Protein AF-T1EK46-F1 (afdb_monomer_lite)

Secondary structure (DSSP, 8-state):
-HHHHHHS--S-EEEEE--TTTTTSPPEEEEEES-EESTTBPGGGBB--GGGSTTT--TT--HHHHHHHHHHHHHHTT-EE-TT---

Sequence (87 aa):
QTYKKETGLDYILLNCTFKDSYPFEPPFIRVIQPVISAGYVLAGGAICMELLTKHGWSSAYGLESLVLQIAATLVKGKARIQFGAPK

pLDDT: mean 94.17, std 5.11, range [60.09, 97.44]

InterPro domains:
  IPR000608 Ubiquitin-conjugating (UBC), catalytic core domain [PF00179] (14-74)
  IPR000608 Ubiquitin-conjugating (UBC), catalytic core domain [PS50127] (1-87)
  IPR016135 Ubiquitin-conjugating enzyme/RWD-like [G3DSA:3.10.110.10] (1-87)
  IPR016135 Ubiquitin-conjugating enzyme/RWD-like [SSF54495] (4-79)

Foldseek 3Di:
DVCCVVPVDDDWDKDWADDPCPPLAATFIFTPDDDKPWLCQDPVGGHDDQCNDNNNPDNPDDPVNVVVVSVVSSVVRVIDGDPPDDD

Structure (mmCIF, N/CA/C/O backbone):
data_AF-T1EK46-F1
#
_entry.id   AF-T1EK46-F1
#
loop_
_atom_site.group_PDB
_atom_site.id
_atom_site.type_symbol
_atom_site.label_atom_id
_atom_site.label_alt_id
_atom_site.label_comp_id
_atom_site.label_asym_id
_atom_site.label_entity_id
_atom_site.label_seq_id
_atom_site.pdbx_PDB_ins_code
_atom_site.Cartn_x
_atom_site.Cartn_y
_atom_site.Cartn_z
_atom_site.occupancy
_atom_site.B_iso_or_equiv
_atom_site.auth_seq_id
_atom_site.auth_comp_id
_atom_site.auth_asym_id
_atom_site.auth_atom_id
_atom_site.pdbx_PDB_model_num
ATOM 1 N N . GLN A 1 1 ? -6.124 -3.502 18.664 1.00 80.88 1 GLN A N 1
ATOM 2 C CA . GLN A 1 1 ? -7.071 -4.290 19.481 1.00 80.88 1 GLN A CA 1
ATOM 3 C C . GLN A 1 1 ? -8.507 -3.780 19.437 1.00 80.88 1 GLN A C 1
ATOM 5 O O . GLN A 1 1 ? -9.393 -4.615 19.360 1.00 80.88 1 GLN A O 1
ATOM 10 N N . THR A 1 2 ? -8.777 -2.469 19.428 1.00 93.75 2 THR A N 1
ATOM 11 C CA . THR A 1 2 ? -10.153 -1.937 19.277 1.00 93.75 2 THR A CA 1
ATOM 12 C C . THR A 1 2 ? -10.866 -2.469 18.029 1.00 93.75 2 THR A C 1
ATOM 14 O O . THR A 1 2 ? -11.939 -3.043 18.150 1.00 93.75 2 THR A O 1
ATOM 17 N N . TYR A 1 3 ? -10.205 -2.429 16.867 1.00 94.12 3 TYR A N 1
ATOM 18 C CA . TYR A 1 3 ? -10.765 -2.930 15.604 1.00 94.12 3 TYR A CA 1
ATOM 19 C C . TYR A 1 3 ? -11.204 -4.406 15.656 1.00 94.12 3 TYR A C 1
ATOM 21 O O . TYR A 1 3 ? -12.285 -4.742 15.175 1.00 94.12 3 TYR A O 1
ATOM 29 N N . LYS A 1 4 ? -10.431 -5.262 16.344 1.00 96.06 4 LYS A N 1
ATOM 30 C CA . LYS A 1 4 ? -10.774 -6.674 16.580 1.00 96.06 4 LYS A CA 1
ATOM 31 C C . LYS A 1 4 ? -12.054 -6.833 17.389 1.00 96.06 4 LYS A C 1
ATOM 33 O O . LYS A 1 4 ? -12.847 -7.714 17.093 1.00 96.06 4 LYS A O 1
A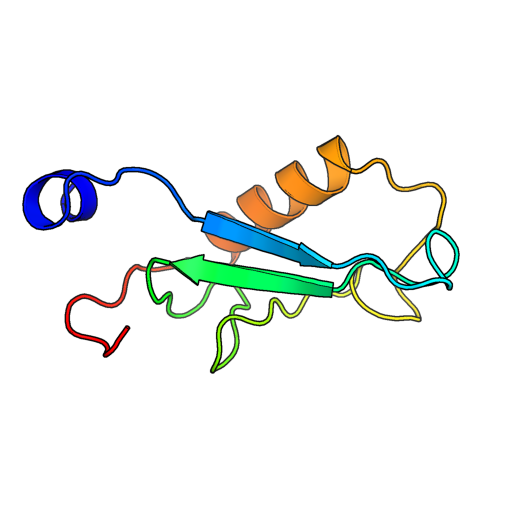TOM 38 N N . LYS A 1 5 ? -12.262 -5.987 18.399 1.00 95.31 5 LYS A N 1
ATOM 39 C CA . LYS A 1 5 ? -13.463 -6.041 19.243 1.00 95.31 5 LYS A CA 1
ATOM 40 C C . LYS A 1 5 ? -14.723 -5.635 18.477 1.00 95.31 5 LYS A C 1
ATOM 42 O O . LYS A 1 5 ? -15.768 -6.222 18.710 1.00 95.31 5 LYS A O 1
ATOM 47 N N . GLU A 1 6 ? -14.619 -4.660 17.577 1.00 92.75 6 GLU A N 1
ATOM 48 C CA . GLU A 1 6 ? -15.778 -4.124 16.846 1.00 92.75 6 GLU A CA 1
ATOM 49 C C . GLU A 1 6 ? -16.128 -4.924 15.588 1.00 92.75 6 GLU A C 1
ATOM 51 O O . GLU A 1 6 ? -17.295 -5.016 15.223 1.00 92.75 6 GLU A O 1
ATOM 56 N N . THR A 1 7 ? -15.128 -5.496 14.912 1.00 92.50 7 THR A N 1
ATOM 57 C CA . THR A 1 7 ? -15.321 -6.145 13.601 1.00 92.50 7 THR A CA 1
ATOM 58 C C . THR A 1 7 ? -14.981 -7.632 13.581 1.00 92.50 7 THR A C 1
ATOM 60 O O . THR A 1 7 ? -15.289 -8.309 12.605 1.00 92.50 7 THR A O 1
ATOM 63 N N . GLY A 1 8 ? -14.313 -8.143 14.619 1.00 95.06 8 GLY A N 1
ATOM 64 C CA . GLY A 1 8 ? -13.713 -9.478 14.623 1.00 95.06 8 GLY A CA 1
ATOM 65 C C . GLY A 1 8 ? -12.380 -9.576 13.868 1.00 95.06 8 GLY A C 1
ATOM 66 O O . GLY A 1 8 ? -11.738 -10.621 13.930 1.00 95.06 8 GLY A O 1
ATOM 67 N N . LEU A 1 9 ? -11.932 -8.508 13.193 1.00 94.75 9 LEU A N 1
ATOM 68 C CA . LEU A 1 9 ? -10.724 -8.497 12.363 1.00 94.75 9 LEU A CA 1
ATOM 69 C C . LEU A 1 9 ? -9.548 -7.812 13.072 1.00 94.75 9 LEU A C 1
ATOM 71 O O . LEU A 1 9 ? -9.699 -6.768 13.705 1.00 94.75 9 LEU A O 1
ATOM 75 N N . ASP A 1 10 ? -8.347 -8.366 12.935 1.00 96.25 10 ASP A N 1
ATOM 76 C CA . ASP A 1 10 ? -7.117 -7.836 13.540 1.00 96.25 10 ASP A CA 1
ATOM 77 C C . ASP A 1 10 ? -5.969 -7.622 12.547 1.00 96.25 10 ASP A C 1
ATOM 79 O O . ASP A 1 10 ? -4.824 -7.424 12.952 1.00 96.25 10 ASP A O 1
ATOM 83 N N . TYR A 1 11 ? -6.293 -7.576 11.256 1.00 96.19 11 TYR A N 1
ATOM 84 C CA . TYR A 1 11 ? -5.341 -7.400 10.166 1.00 96.19 11 TYR A CA 1
ATOM 85 C C . TYR A 1 11 ? -5.691 -6.204 9.275 1.00 96.19 11 TYR A C 1
ATOM 87 O O . TYR A 1 11 ? -6.801 -5.670 9.301 1.00 96.19 11 TYR A O 1
ATOM 95 N N . ILE A 1 12 ? -4.715 -5.799 8.461 1.00 96.62 12 ILE A N 1
ATOM 96 C CA . ILE A 1 12 ? -4.909 -4.891 7.330 1.00 96.62 12 ILE A CA 1
ATOM 97 C C . ILE A 1 12 ? -4.932 -5.756 6.073 1.00 96.62 12 ILE A C 1
ATOM 99 O O . ILE A 1 12 ? -3.971 -6.471 5.792 1.00 96.62 12 ILE A O 1
ATOM 103 N N . LEU A 1 13 ? -6.030 -5.709 5.325 1.00 96.94 13 LEU A N 1
ATOM 104 C CA . LEU A 1 13 ? -6.159 -6.410 4.056 1.00 96.94 13 LEU A CA 1
ATOM 105 C C . LEU A 1 13 ? -5.573 -5.552 2.940 1.00 96.94 13 LEU A C 1
ATOM 107 O O . LEU A 1 13 ? -6.073 -4.460 2.667 1.00 96.94 13 LEU A O 1
ATOM 111 N N . LEU A 1 14 ? -4.543 -6.067 2.277 1.00 97.06 14 LEU A N 1
ATOM 112 C CA . LEU A 1 14 ? -3.952 -5.455 1.093 1.00 97.06 14 LEU A CA 1
ATOM 113 C C . LEU A 1 14 ? -4.386 -6.226 -0.153 1.00 97.06 14 LEU A C 1
ATOM 115 O O . LEU A 1 14 ? -4.407 -7.454 -0.154 1.00 97.06 14 LEU A O 1
ATOM 119 N N . ASN A 1 15 ? -4.694 -5.503 -1.223 1.00 97.06 15 ASN A N 1
ATOM 120 C CA . ASN A 1 15 ? -4.837 -6.070 -2.556 1.00 97.06 15 ASN A CA 1
ATOM 121 C C . ASN A 1 15 ? -3.592 -5.734 -3.365 1.00 97.06 15 ASN A C 1
ATOM 123 O O . ASN A 1 15 ? -3.255 -4.557 -3.495 1.00 97.06 15 ASN A O 1
ATOM 127 N N . CYS A 1 16 ? -2.971 -6.757 -3.940 1.00 96.50 16 CYS A N 1
ATOM 128 C CA . CYS A 1 16 ? -1.832 -6.636 -4.835 1.00 96.50 16 CYS A CA 1
ATOM 129 C C . CYS A 1 16 ? -2.257 -7.087 -6.235 1.00 96.50 16 CYS A C 1
ATOM 131 O O . CYS A 1 16 ? -2.694 -8.224 -6.411 1.00 96.50 16 CYS A O 1
ATOM 133 N N . THR A 1 17 ? -2.165 -6.196 -7.219 1.00 97.00 17 THR A N 1
ATOM 134 C CA . THR A 1 17 ? -2.532 -6.481 -8.609 1.00 97.00 17 THR A CA 1
ATOM 135 C C . THR A 1 17 ? -1.299 -6.414 -9.495 1.00 97.00 17 THR A C 1
ATOM 137 O O . THR A 1 17 ? -0.649 -5.373 -9.601 1.00 97.00 17 THR A O 1
ATOM 140 N N . PHE A 1 18 ? -1.018 -7.528 -10.161 1.00 96.56 18 PHE A N 1
ATOM 141 C CA . PHE A 1 18 ? 0.070 -7.678 -11.116 1.00 96.56 18 PHE A CA 1
ATOM 142 C C . PHE A 1 18 ? -0.478 -7.481 -12.526 1.00 96.56 18 PHE A C 1
ATOM 144 O O . PHE A 1 18 ? -1.474 -8.099 -12.894 1.00 96.56 18 PHE A O 1
ATOM 151 N N . LYS A 1 19 ? 0.146 -6.591 -13.296 1.00 95.81 19 LYS A N 1
ATOM 152 C CA . LYS A 1 19 ? -0.141 -6.428 -14.725 1.00 95.81 19 LYS A CA 1
ATOM 153 C C . LYS A 1 19 ? 0.785 -7.325 -15.541 1.00 95.81 19 LYS A C 1
ATOM 155 O O . LYS A 1 19 ? 1.800 -7.782 -15.023 1.00 95.81 19 LYS A O 1
ATOM 160 N N . ASP A 1 20 ? 0.503 -7.455 -16.833 1.00 97.19 20 ASP A N 1
ATOM 161 C CA . ASP A 1 20 ? 1.368 -8.164 -17.789 1.00 97.19 20 ASP A CA 1
ATOM 162 C C . ASP A 1 20 ? 2.791 -7.577 -17.868 1.00 97.19 20 ASP A C 1
ATOM 164 O O . ASP A 1 20 ? 3.724 -8.247 -18.294 1.00 97.19 20 ASP A O 1
ATOM 168 N N . SER A 1 21 ? 2.971 -6.324 -17.436 1.00 96.31 21 SER A N 1
ATOM 169 C CA . SER A 1 21 ? 4.267 -5.644 -17.356 1.00 96.31 21 SER A CA 1
ATOM 170 C C . SER A 1 21 ? 5.091 -5.992 -16.108 1.00 96.31 21 SER A C 1
ATOM 172 O O . SER A 1 21 ? 6.253 -5.595 -16.025 1.00 96.31 21 SER A O 1
ATOM 174 N N . TYR A 1 22 ? 4.546 -6.722 -15.132 1.00 95.44 22 TYR A N 1
ATOM 175 C CA . TYR A 1 22 ? 5.313 -7.203 -13.980 1.00 95.44 22 TYR A CA 1
ATOM 176 C C . TYR A 1 22 ? 6.284 -8.323 -14.417 1.00 95.44 22 TYR A C 1
ATOM 178 O O . TYR A 1 22 ? 5.879 -9.197 -15.182 1.00 95.44 22 TYR A O 1
ATOM 186 N N . PRO A 1 23 ? 7.550 -8.349 -13.950 1.00 95.69 23 PRO A N 1
ATOM 187 C CA . PRO A 1 23 ? 8.128 -7.557 -12.860 1.00 95.69 23 PRO A CA 1
ATOM 188 C C . PRO A 1 23 ? 8.811 -6.249 -13.284 1.00 95.69 23 PRO A C 1
ATOM 190 O O . PRO A 1 23 ? 9.465 -5.623 -12.454 1.00 95.69 23 PRO A O 1
ATOM 193 N N . PHE A 1 24 ? 8.698 -5.815 -14.541 1.00 95.56 24 PHE A N 1
ATOM 194 C CA . PHE A 1 24 ? 9.348 -4.587 -15.020 1.00 95.56 24 PHE A CA 1
ATOM 195 C C . PHE A 1 24 ? 8.636 -3.310 -14.555 1.00 95.56 24 PHE A C 1
ATOM 197 O O . PHE A 1 24 ? 9.287 -2.299 -14.304 1.00 95.56 24 PHE A O 1
ATOM 204 N N . GLU A 1 25 ? 7.315 -3.360 -14.384 1.00 95.69 25 GLU A N 1
ATOM 205 C CA . GLU A 1 25 ? 6.544 -2.339 -13.670 1.00 95.69 25 GLU A CA 1
ATOM 206 C C . GLU A 1 25 ? 6.124 -2.842 -12.278 1.00 95.69 25 GLU A C 1
ATOM 208 O O . GLU A 1 25 ? 5.914 -4.048 -12.09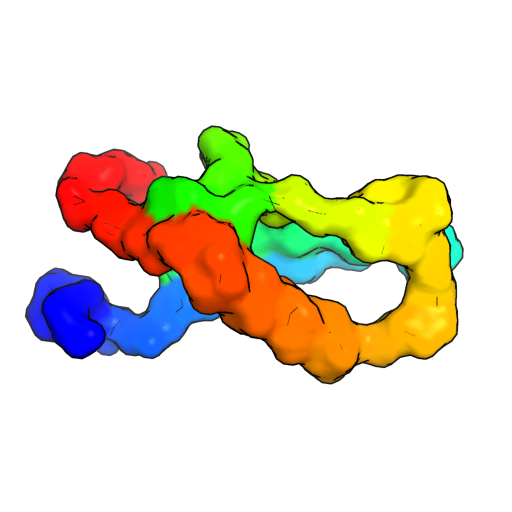6 1.00 95.69 25 GLU A O 1
ATOM 213 N N . PRO A 1 26 ? 5.977 -1.940 -11.287 1.00 96.44 26 PRO A N 1
ATOM 214 C CA . PRO A 1 26 ? 5.573 -2.327 -9.943 1.00 96.44 26 PRO A CA 1
ATOM 215 C C . PRO A 1 26 ? 4.149 -2.896 -9.927 1.00 96.44 26 PRO A C 1
ATOM 217 O O . PRO A 1 26 ? 3.296 -2.474 -10.718 1.00 96.44 26 PRO A O 1
ATOM 220 N N . PRO A 1 27 ? 3.841 -3.800 -8.982 1.00 96.50 27 PRO A N 1
ATOM 221 C CA . PRO A 1 27 ? 2.462 -4.179 -8.734 1.00 96.50 27 PRO A CA 1
ATOM 222 C C . PRO A 1 27 ? 1.682 -2.989 -8.167 1.00 96.50 27 PRO A C 1
ATOM 224 O O . PRO A 1 27 ? 2.215 -2.157 -7.428 1.00 96.50 27 PRO A O 1
ATOM 227 N N . PHE A 1 28 ? 0.386 -2.926 -8.459 1.00 95.81 28 PHE A N 1
ATOM 228 C CA . PHE A 1 28 ? -0.490 -1.948 -7.825 1.00 95.81 28 PHE A CA 1
ATOM 229 C C . PHE A 1 28 ? -0.975 -2.480 -6.477 1.00 95.81 28 PHE A C 1
ATOM 231 O O . PHE A 1 28 ? -1.663 -3.503 -6.426 1.00 95.81 28 PHE A O 1
ATOM 238 N N . ILE A 1 29 ? -0.637 -1.780 -5.391 1.00 96.19 29 ILE A N 1
ATOM 239 C CA . ILE A 1 29 ? -1.011 -2.173 -4.029 1.00 96.19 29 ILE A CA 1
ATOM 240 C C . ILE A 1 29 ? -1.922 -1.125 -3.397 1.00 96.19 29 ILE A C 1
ATOM 242 O O . ILE A 1 29 ? -1.626 0.072 -3.398 1.00 96.19 29 ILE A O 1
ATOM 246 N N . ARG A 1 30 ? -3.027 -1.597 -2.814 1.00 96.44 30 ARG A N 1
ATOM 247 C CA . ARG A 1 30 ? -3.957 -0.764 -2.047 1.00 96.44 30 ARG A CA 1
ATOM 248 C C . ARG A 1 30 ? -4.465 -1.463 -0.794 1.00 96.44 30 ARG A C 1
ATOM 250 O O . ARG A 1 30 ? -4.588 -2.687 -0.758 1.00 96.44 30 ARG A O 1
ATOM 257 N N . VAL A 1 31 ? -4.821 -0.668 0.202 1.00 97.25 31 VAL A N 1
ATOM 258 C CA . VAL A 1 31 ? -5.574 -1.090 1.380 1.00 97.25 31 VAL A CA 1
ATOM 259 C C . VAL A 1 31 ? -7.034 -1.318 0.986 1.00 97.25 31 VAL A C 1
ATOM 261 O O . VAL A 1 31 ? -7.655 -0.462 0.359 1.00 97.25 31 VAL A O 1
ATOM 264 N N . ILE A 1 32 ? -7.571 -2.481 1.349 1.00 96.62 32 ILE A N 1
ATOM 265 C CA . ILE A 1 32 ? -8.990 -2.825 1.196 1.00 96.62 32 ILE A CA 1
ATOM 266 C C . ILE A 1 32 ? -9.755 -2.523 2.482 1.00 96.62 32 ILE A C 1
ATOM 268 O O . ILE A 1 32 ? -10.810 -1.906 2.437 1.00 96.62 32 ILE A O 1
ATOM 272 N N . GLN A 1 33 ? -9.224 -2.949 3.629 1.00 95.06 33 GLN A N 1
ATOM 273 C CA . GLN A 1 33 ? -9.786 -2.647 4.945 1.00 95.06 33 GLN A CA 1
ATOM 274 C C . GLN A 1 33 ? -8.716 -2.804 6.035 1.00 95.06 33 GLN A C 1
ATOM 276 O O . GLN A 1 33 ? -7.812 -3.626 5.869 1.00 95.06 33 GLN A O 1
ATOM 281 N N . PRO A 1 34 ? -8.814 -2.078 7.160 1.00 95.88 34 PRO A N 1
ATOM 282 C CA . PRO A 1 34 ? -9.747 -0.977 7.421 1.00 95.88 34 PRO A CA 1
ATOM 283 C C . PRO A 1 34 ? -9.438 0.279 6.594 1.00 95.88 34 PRO A C 1
ATOM 285 O O . PRO A 1 34 ? -8.386 0.375 5.966 1.00 95.88 34 PRO A O 1
ATOM 288 N N . VAL A 1 35 ? -10.329 1.273 6.641 1.00 95.50 35 VAL A N 1
ATOM 289 C CA . VAL A 1 35 ? -10.004 2.626 6.169 1.00 95.50 35 VAL A CA 1
ATOM 290 C C . VAL A 1 35 ? -8.956 3.231 7.102 1.00 95.50 35 VAL A C 1
ATOM 292 O O . VAL A 1 35 ? -9.117 3.239 8.326 1.00 95.50 35 VAL A O 1
ATOM 295 N N . ILE A 1 36 ? -7.865 3.725 6.521 1.00 95.25 36 ILE A N 1
ATOM 296 C CA . ILE A 1 36 ? -6.702 4.241 7.246 1.00 95.25 36 ILE A CA 1
ATOM 297 C C . ILE A 1 36 ? -6.506 5.724 6.913 1.00 95.25 36 ILE A C 1
ATOM 299 O O . ILE A 1 36 ? -6.680 6.141 5.772 1.00 95.25 36 ILE A O 1
ATOM 303 N N . SER A 1 37 ? -6.160 6.535 7.913 1.00 94.81 37 SER A N 1
ATOM 304 C CA . SER A 1 37 ? -5.601 7.882 7.745 1.00 94.81 37 SER A CA 1
ATOM 305 C C . SER A 1 37 ? -4.088 7.871 7.963 1.00 94.81 37 SER A C 1
ATOM 307 O O . SER A 1 37 ? -3.566 7.047 8.719 1.00 94.81 37 SER A O 1
ATOM 309 N N . ALA A 1 38 ? -3.392 8.830 7.343 1.00 94.62 38 ALA A N 1
ATOM 310 C CA . ALA A 1 38 ? -1.931 8.944 7.360 1.00 94.62 38 ALA A CA 1
ATOM 311 C C . ALA A 1 38 ? -1.238 7.689 6.784 1.00 94.62 38 ALA A C 1
ATOM 313 O O . ALA A 1 38 ? -1.799 7.006 5.930 1.00 94.62 38 ALA A O 1
ATOM 314 N N . GLY A 1 39 ? 0.014 7.409 7.162 1.00 93.94 39 GLY A N 1
ATOM 315 C CA . GLY A 1 39 ? 0.711 6.206 6.686 1.00 93.94 39 GLY A CA 1
ATOM 316 C C . GLY A 1 39 ? 1.016 6.189 5.189 1.00 93.94 39 GLY A C 1
ATOM 317 O O . GLY A 1 39 ? 1.261 5.116 4.651 1.00 93.94 39 GLY A O 1
ATOM 318 N N . TYR A 1 40 ? 0.966 7.347 4.520 1.00 95.81 40 TYR A N 1
ATOM 319 C CA . TYR A 1 40 ? 1.040 7.472 3.059 1.00 95.81 40 TYR A CA 1
ATOM 320 C C . TYR A 1 40 ? -0.102 6.762 2.306 1.00 95.81 40 TYR A C 1
ATOM 322 O O . TYR A 1 40 ? -0.002 6.528 1.102 1.00 95.81 40 TYR A O 1
ATOM 330 N N . VAL A 1 41 ? -1.201 6.442 2.998 1.00 96.44 41 VAL A N 1
ATOM 331 C CA . VAL A 1 41 ? -2.420 5.909 2.384 1.00 96.44 41 VAL A CA 1
ATOM 332 C C . VAL A 1 41 ? -3.254 7.079 1.862 1.00 96.44 41 VAL A C 1
ATOM 334 O O . VAL A 1 41 ? -3.613 7.988 2.612 1.00 96.44 41 VAL A O 1
ATOM 337 N N . LEU A 1 42 ? -3.534 7.067 0.563 1.00 94.38 42 LEU A N 1
ATOM 338 C CA . LEU A 1 42 ? -4.357 8.055 -0.125 1.00 94.38 42 LEU A CA 1
ATOM 339 C C . LEU A 1 42 ? -5.846 7.694 -0.032 1.00 94.38 42 LEU A C 1
ATOM 341 O O . LEU A 1 42 ? -6.222 6.572 0.322 1.00 94.38 42 LEU A O 1
ATOM 345 N N . ALA A 1 43 ? -6.706 8.643 -0.412 1.00 90.12 43 ALA A N 1
ATOM 346 C CA . ALA A 1 43 ? -8.130 8.375 -0.595 1.00 90.12 43 ALA A CA 1
ATOM 347 C C . ALA A 1 43 ? -8.334 7.183 -1.555 1.00 90.12 43 ALA A C 1
ATOM 349 O O . ALA A 1 43 ? -7.663 7.077 -2.581 1.00 90.12 43 ALA A O 1
ATOM 350 N N . GLY A 1 44 ? -9.227 6.257 -1.195 1.00 90.25 44 GLY A N 1
ATOM 351 C CA . GLY A 1 44 ? -9.436 5.003 -1.935 1.00 90.25 44 GLY A CA 1
ATOM 352 C C . GLY A 1 44 ? -8.440 3.877 -1.612 1.00 90.25 44 GLY A C 1
ATOM 353 O O . GLY A 1 44 ? -8.520 2.803 -2.210 1.00 90.25 44 GLY A O 1
ATOM 354 N N . GLY A 1 45 ? -7.515 4.091 -0.667 1.00 94.88 45 GLY A N 1
ATOM 355 C CA . GLY A 1 45 ? -6.632 3.053 -0.125 1.00 94.88 45 GLY A CA 1
ATOM 356 C C . GLY A 1 45 ? -5.316 2.858 -0.881 1.00 94.88 45 GLY A C 1
ATOM 357 O O . GLY A 1 45 ? -4.524 2.004 -0.489 1.00 94.88 45 GLY A O 1
ATOM 358 N N . ALA A 1 46 ? -5.052 3.616 -1.949 1.00 95.38 46 ALA A N 1
ATOM 359 C CA . ALA A 1 46 ? -3.778 3.540 -2.667 1.00 95.38 46 ALA A CA 1
ATOM 360 C C . ALA A 1 46 ? -2.603 3.943 -1.760 1.00 95.38 46 ALA A C 1
ATOM 362 O O . ALA A 1 46 ? -2.732 4.848 -0.936 1.00 95.38 46 ALA A O 1
ATOM 363 N N . ILE A 1 47 ? -1.455 3.285 -1.913 1.00 95.81 47 ILE A N 1
ATOM 364 C CA . ILE A 1 47 ? -0.271 3.529 -1.081 1.00 95.81 47 ILE A CA 1
ATOM 365 C C . ILE A 1 47 ? 0.740 4.367 -1.869 1.00 95.81 47 ILE A C 1
ATOM 367 O O . ILE A 1 47 ? 1.211 3.953 -2.926 1.00 95.81 47 ILE A O 1
ATOM 371 N N . CYS A 1 48 ? 1.084 5.545 -1.351 1.00 94.31 48 CYS A N 1
ATOM 372 C CA . CYS A 1 48 ? 2.053 6.446 -1.966 1.00 94.31 48 CYS A CA 1
ATOM 373 C C . CYS A 1 48 ? 3.464 6.156 -1.436 1.00 94.31 48 CYS A C 1
ATOM 375 O O . CYS A 1 48 ? 3.874 6.668 -0.395 1.00 94.31 48 CYS A O 1
ATOM 377 N N . MET A 1 49 ? 4.210 5.314 -2.147 1.00 94.06 49 MET A N 1
ATOM 378 C CA . MET A 1 49 ? 5.597 4.980 -1.823 1.00 94.06 49 MET A CA 1
ATOM 379 C C . MET A 1 49 ? 6.460 5.100 -3.071 1.00 94.06 49 MET A C 1
ATOM 381 O O . MET A 1 49 ? 6.053 4.656 -4.140 1.00 94.06 49 MET A O 1
ATOM 385 N N . GLU A 1 50 ? 7.665 5.652 -2.928 1.00 93.00 50 GLU A N 1
ATOM 386 C CA . GLU A 1 50 ? 8.604 5.839 -4.042 1.00 93.00 50 GLU A CA 1
ATOM 387 C C . GLU A 1 50 ? 8.885 4.525 -4.781 1.00 93.00 50 GLU A C 1
ATOM 389 O O . GLU A 1 50 ? 8.836 4.479 -6.007 1.00 93.00 50 GLU A O 1
ATOM 394 N N . LEU A 1 51 ? 9.053 3.427 -4.043 1.00 93.62 51 LEU A N 1
ATOM 395 C CA . LEU A 1 51 ? 9.286 2.103 -4.620 1.00 93.62 51 LEU A CA 1
ATOM 396 C C . LEU A 1 51 ? 8.096 1.532 -5.413 1.00 93.62 51 LEU A C 1
ATOM 398 O O . LEU A 1 51 ? 8.280 0.611 -6.194 1.00 93.62 51 LEU A O 1
ATOM 402 N N . LEU A 1 52 ? 6.883 2.073 -5.244 1.00 93.94 52 LEU A N 1
ATOM 403 C CA . LEU A 1 52 ? 5.699 1.725 -6.045 1.00 93.94 52 LEU A CA 1
ATOM 404 C C . LEU A 1 52 ? 5.521 2.652 -7.262 1.00 93.94 52 LEU A C 1
ATOM 406 O O . LEU A 1 52 ? 4.494 2.606 -7.940 1.00 93.94 52 LEU A O 1
ATOM 410 N N . THR A 1 53 ? 6.507 3.503 -7.553 1.00 93.69 53 THR A N 1
ATOM 411 C CA . THR A 1 53 ? 6.530 4.358 -8.747 1.00 93.69 53 THR A CA 1
ATOM 412 C C . THR A 1 53 ? 7.397 3.745 -9.842 1.00 93.69 53 THR A C 1
ATOM 414 O O . THR A 1 53 ? 8.302 2.964 -9.566 1.00 93.69 53 THR A O 1
ATOM 417 N N . LYS A 1 54 ? 7.180 4.151 -11.100 1.00 90.38 54 LYS A N 1
ATOM 418 C CA . LYS A 1 54 ? 8.014 3.705 -12.231 1.00 90.38 54 LYS A CA 1
ATOM 419 C C . LYS A 1 54 ? 9.501 4.037 -12.063 1.00 90.38 54 LYS A C 1
ATOM 421 O O . LYS A 1 54 ? 10.332 3.341 -12.624 1.00 90.38 54 LYS A O 1
ATOM 426 N N . HIS A 1 55 ? 9.822 5.100 -11.323 1.00 92.62 55 HIS A N 1
ATOM 427 C CA . HIS A 1 55 ? 11.199 5.549 -11.116 1.00 92.62 55 HIS A CA 1
ATOM 428 C C . HIS A 1 55 ? 11.881 4.854 -9.932 1.00 92.62 55 HIS A C 1
ATOM 430 O O . HIS A 1 55 ? 13.079 4.608 -9.996 1.00 92.62 55 HIS A O 1
ATOM 436 N N . GLY A 1 56 ? 11.136 4.542 -8.867 1.00 94.19 56 GLY A N 1
ATOM 437 C CA . GLY A 1 56 ? 11.680 3.896 -7.668 1.00 94.19 56 GLY A CA 1
ATOM 438 C C . GLY A 1 56 ? 11.563 2.370 -7.653 1.00 94.19 56 GLY A C 1
ATOM 439 O O . GLY A 1 56 ? 12.145 1.725 -6.782 1.00 94.19 56 GLY A O 1
ATOM 440 N N . TRP A 1 57 ? 10.808 1.777 -8.580 1.00 96.06 57 TRP A N 1
ATOM 441 C CA . TRP A 1 57 ? 10.666 0.327 -8.684 1.00 96.06 57 TRP A CA 1
ATOM 442 C C . TRP A 1 57 ? 11.888 -0.326 -9.334 1.00 96.06 57 TRP A C 1
ATOM 444 O O . TRP A 1 57 ? 12.438 0.164 -10.317 1.00 96.06 57 TRP A O 1
ATOM 454 N N . SER A 1 58 ? 12.258 -1.495 -8.817 1.00 96.06 58 SER A N 1
ATOM 455 C CA . SER A 1 58 ? 13.227 -2.399 -9.426 1.00 96.06 58 SER A CA 1
ATOM 456 C C . SER A 1 58 ? 12.648 -3.807 -9.447 1.00 96.06 58 SER A C 1
ATOM 458 O O . SER A 1 58 ? 12.155 -4.292 -8.428 1.00 96.06 58 SER A O 1
ATOM 460 N N . SER A 1 59 ? 12.773 -4.500 -10.581 1.00 95.12 59 SER A N 1
ATOM 461 C CA . SER A 1 59 ? 12.351 -5.899 -10.734 1.00 95.12 59 SER A CA 1
ATOM 462 C C . SER A 1 59 ? 13.128 -6.871 -9.835 1.00 95.12 59 SER A C 1
ATOM 464 O O . SER A 1 59 ? 12.769 -8.040 -9.745 1.00 95.12 59 SER A O 1
ATOM 466 N N . ALA A 1 60 ? 14.196 -6.403 -9.178 1.00 95.06 60 ALA A N 1
ATOM 467 C CA . ALA A 1 60 ? 14.953 -7.162 -8.188 1.00 95.06 60 ALA A CA 1
ATOM 468 C C . ALA A 1 60 ? 14.278 -7.206 -6.802 1.00 95.06 60 ALA A C 1
ATOM 470 O O . ALA A 1 60 ? 14.719 -7.966 -5.939 1.00 95.06 60 ALA A O 1
ATOM 471 N N . TYR A 1 61 ? 13.237 -6.402 -6.552 1.00 93.81 61 TYR A N 1
ATOM 472 C CA . TYR A 1 61 ? 12.530 -6.432 -5.272 1.00 93.81 61 TYR A CA 1
ATOM 473 C C . TYR A 1 61 ? 11.662 -7.686 -5.132 1.00 93.81 61 TYR A C 1
ATOM 475 O O . TYR A 1 61 ? 10.733 -7.915 -5.904 1.00 93.81 61 TYR A O 1
ATOM 483 N N . GLY A 1 62 ? 11.924 -8.465 -4.079 1.00 93.81 62 GLY A N 1
ATOM 484 C CA . GLY A 1 62 ? 11.077 -9.591 -3.683 1.00 93.81 62 GLY A CA 1
ATOM 485 C C . GLY A 1 62 ? 9.773 -9.133 -3.024 1.00 93.81 62 GLY A C 1
ATOM 486 O O . GLY A 1 62 ? 9.741 -8.107 -2.331 1.00 93.81 62 GLY A O 1
ATOM 487 N N . LEU A 1 63 ? 8.702 -9.911 -3.193 1.00 93.56 63 LEU A N 1
ATOM 488 C CA . LEU A 1 63 ? 7.378 -9.590 -2.646 1.00 93.56 63 LEU A CA 1
ATOM 489 C C . LEU A 1 63 ? 7.361 -9.549 -1.117 1.00 93.56 63 LEU A C 1
ATOM 491 O O . LEU A 1 63 ? 6.688 -8.702 -0.533 1.00 93.56 63 LEU A O 1
ATOM 495 N N . GLU A 1 64 ? 8.142 -10.396 -0.459 1.00 95.50 64 GLU A N 1
ATOM 496 C CA . GLU A 1 64 ? 8.289 -10.405 0.995 1.00 95.50 64 GLU A CA 1
ATOM 497 C C . GLU A 1 64 ? 8.870 -9.076 1.487 1.00 95.50 64 GLU A C 1
ATOM 499 O O . GLU A 1 64 ? 8.349 -8.459 2.420 1.00 95.50 64 GLU A O 1
ATOM 504 N N . SER A 1 65 ? 9.915 -8.593 0.807 1.00 94.62 65 SER A N 1
ATOM 505 C CA . SER A 1 65 ? 10.542 -7.307 1.121 1.00 94.62 65 SER A CA 1
ATOM 506 C C . SER A 1 65 ? 9.588 -6.137 0.872 1.00 94.62 65 SER A C 1
ATOM 508 O O . SER A 1 65 ? 9.581 -5.173 1.637 1.00 94.62 65 SER A O 1
ATOM 510 N N . LEU A 1 66 ? 8.743 -6.241 -0.158 1.00 94.75 66 LEU A N 1
ATOM 511 C CA . LEU A 1 66 ? 7.737 -5.242 -0.495 1.00 94.75 66 LEU A CA 1
ATOM 512 C C . LEU A 1 66 ? 6.667 -5.138 0.599 1.00 94.75 66 LEU A C 1
ATOM 514 O O . LEU A 1 66 ? 6.392 -4.045 1.096 1.00 94.75 66 LEU A O 1
ATOM 518 N N . VAL A 1 67 ? 6.109 -6.274 1.029 1.00 96.00 67 VAL A N 1
ATOM 519 C CA . VAL A 1 67 ? 5.110 -6.331 2.109 1.00 96.00 67 VAL A CA 1
ATOM 520 C C . VAL A 1 67 ? 5.690 -5.798 3.420 1.00 96.00 67 VAL A C 1
ATOM 522 O O . VAL A 1 67 ? 5.039 -5.000 4.102 1.00 96.00 67 VAL A O 1
ATOM 525 N N . LEU A 1 68 ? 6.930 -6.171 3.753 1.00 96.69 68 LEU A N 1
ATOM 526 C CA . LEU A 1 68 ? 7.601 -5.686 4.958 1.00 96.69 68 LEU A CA 1
ATOM 527 C C . LEU A 1 68 ? 7.822 -4.166 4.922 1.00 96.69 68 LEU A C 1
ATOM 529 O O . LEU A 1 68 ? 7.553 -3.481 5.911 1.00 96.69 68 LEU A O 1
ATOM 533 N N . GLN A 1 69 ? 8.264 -3.622 3.785 1.00 95.56 69 GLN A N 1
ATOM 534 C CA . GLN A 1 69 ? 8.460 -2.180 3.620 1.00 95.56 69 GLN A CA 1
ATOM 535 C C . GLN A 1 69 ? 7.145 -1.399 3.708 1.00 95.56 69 GLN A C 1
ATOM 537 O O . GLN A 1 69 ? 7.116 -0.320 4.305 1.00 95.56 69 GLN A O 1
ATOM 542 N N . ILE A 1 70 ? 6.047 -1.943 3.17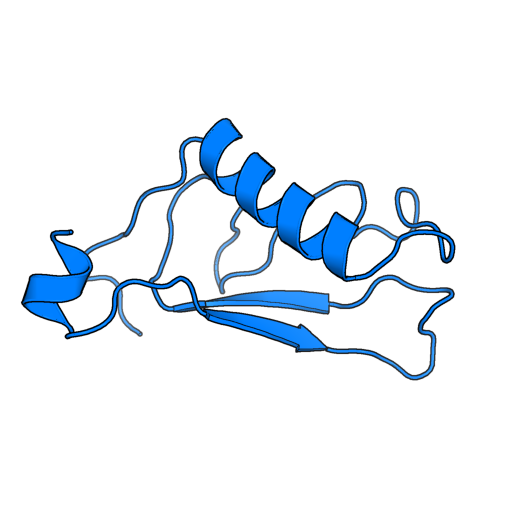7 1.00 96.25 70 ILE A N 1
ATOM 543 C CA . ILE A 1 70 ? 4.712 -1.350 3.322 1.00 96.25 70 ILE A CA 1
ATOM 544 C C . ILE A 1 70 ? 4.306 -1.317 4.796 1.00 96.25 70 ILE A C 1
ATOM 546 O O . ILE A 1 70 ? 3.931 -0.259 5.303 1.00 96.25 70 ILE A O 1
ATOM 550 N N . ALA A 1 71 ? 4.441 -2.437 5.512 1.00 96.69 71 ALA A N 1
ATOM 551 C CA . ALA A 1 71 ? 4.132 -2.497 6.939 1.00 96.69 71 ALA A CA 1
ATOM 552 C C . ALA A 1 71 ? 4.963 -1.480 7.746 1.00 96.69 71 ALA A C 1
ATOM 554 O O . ALA A 1 71 ? 4.412 -0.725 8.551 1.00 96.69 71 ALA A O 1
ATOM 555 N N . ALA A 1 72 ? 6.269 -1.389 7.474 1.00 96.56 72 ALA A N 1
ATOM 556 C CA . ALA A 1 72 ? 7.152 -0.407 8.100 1.00 96.56 72 ALA A CA 1
ATOM 557 C C . ALA A 1 72 ? 6.739 1.040 7.774 1.00 96.56 72 ALA A C 1
ATOM 559 O O . ALA A 1 72 ? 6.758 1.908 8.650 1.00 96.56 72 ALA A O 1
ATOM 560 N N . THR A 1 73 ? 6.318 1.302 6.536 1.00 95.62 73 THR A N 1
ATOM 561 C CA . THR A 1 73 ? 5.890 2.631 6.077 1.00 95.62 73 THR A CA 1
ATOM 562 C C . THR A 1 73 ? 4.595 3.080 6.741 1.00 95.62 73 THR A C 1
ATOM 564 O O . THR A 1 73 ? 4.503 4.232 7.172 1.00 95.62 73 THR A O 1
ATOM 567 N N . LEU A 1 74 ? 3.630 2.175 6.917 1.00 96.94 74 LEU A N 1
ATOM 568 C CA . LEU A 1 74 ? 2.399 2.458 7.657 1.00 96.94 74 LEU A CA 1
ATOM 569 C C . LEU A 1 74 ? 2.707 2.876 9.103 1.00 96.94 74 LEU A C 1
ATOM 571 O O . LEU A 1 74 ? 2.166 3.871 9.593 1.00 96.94 74 LEU A O 1
ATOM 575 N N . VAL A 1 75 ? 3.628 2.173 9.771 1.00 97.19 75 VAL A N 1
ATOM 576 C CA . VAL A 1 75 ? 4.060 2.517 11.136 1.00 97.19 75 VAL A CA 1
ATOM 577 C C . VAL A 1 75 ? 4.797 3.860 11.159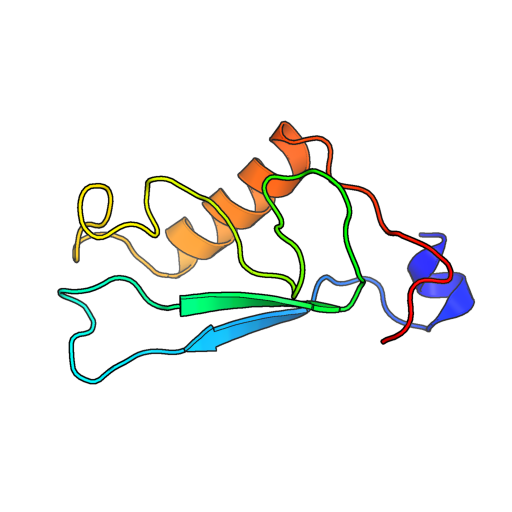 1.00 97.19 75 VAL A C 1
ATOM 579 O O . VAL A 1 75 ? 4.427 4.746 11.935 1.00 97.19 75 VAL A O 1
ATOM 582 N N . LYS A 1 76 ? 5.790 4.050 10.280 1.00 95.94 76 LYS A N 1
ATOM 583 C CA . LYS A 1 76 ? 6.586 5.287 10.175 1.00 95.94 76 LYS A CA 1
ATOM 584 C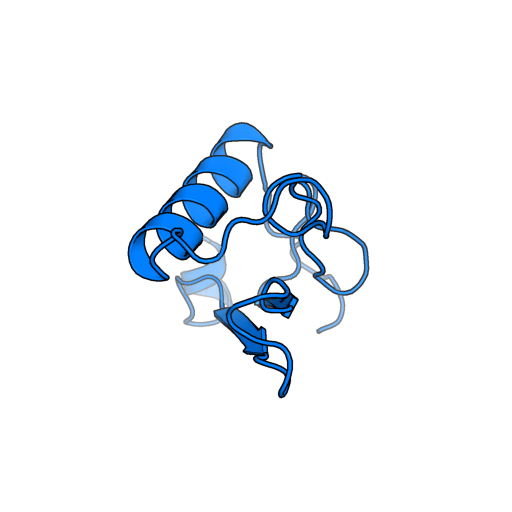 C . LYS A 1 76 ? 5.709 6.508 9.892 1.00 95.94 76 LYS A C 1
ATOM 586 O O . LYS A 1 76 ? 5.877 7.549 10.522 1.00 95.94 76 LYS A O 1
ATOM 591 N N . GLY A 1 77 ? 4.740 6.367 8.990 1.00 96.12 77 GLY A N 1
ATOM 592 C CA . GLY A 1 77 ? 3.779 7.407 8.633 1.00 96.12 77 GLY A CA 1
ATOM 593 C C . GLY A 1 77 ? 2.644 7.586 9.646 1.00 96.12 77 GLY A C 1
ATOM 594 O O . GLY A 1 77 ? 1.690 8.303 9.351 1.00 96.12 77 GLY A O 1
ATOM 595 N N . LYS A 1 78 ? 2.724 6.949 10.824 1.00 97.31 78 LYS A N 1
ATOM 596 C CA . LYS A 1 78 ? 1.741 7.046 11.913 1.00 97.31 78 LYS A CA 1
ATOM 597 C C . LYS A 1 78 ? 0.310 6.725 11.459 1.00 97.31 78 LYS A C 1
ATOM 599 O O . LYS A 1 78 ? -0.627 7.379 11.912 1.00 97.31 78 LYS A O 1
ATOM 604 N N . ALA A 1 79 ? 0.141 5.708 10.612 1.00 97.44 79 ALA A N 1
ATOM 605 C CA . ALA A 1 79 ? -1.163 5.242 10.144 1.00 97.44 79 ALA A CA 1
ATOM 606 C C . ALA A 1 79 ? -2.145 5.015 11.309 1.00 97.44 79 ALA A C 1
ATOM 608 O O . ALA A 1 79 ? -1.764 4.479 12.360 1.00 97.44 79 ALA A O 1
ATOM 609 N N . ARG A 1 80 ? -3.408 5.416 11.143 1.00 96.75 80 ARG A N 1
ATOM 610 C CA . ARG A 1 80 ? -4.485 5.190 12.121 1.00 96.75 80 ARG A CA 1
ATOM 611 C C . ARG A 1 80 ? -5.735 4.664 11.437 1.00 96.75 80 ARG A C 1
ATOM 613 O O . ARG A 1 80 ? -6.050 5.059 10.324 1.00 96.75 80 ARG A O 1
ATOM 620 N N . ILE A 1 81 ? -6.452 3.784 12.127 1.00 96.00 81 ILE A N 1
ATOM 621 C CA . ILE A 1 81 ? -7.757 3.294 11.678 1.00 96.00 81 ILE A CA 1
ATOM 622 C C . ILE A 1 81 ? -8.779 4.425 11.836 1.00 96.00 81 ILE A C 1
ATOM 624 O O . ILE A 1 81 ? -8.865 5.027 12.907 1.00 96.00 81 ILE A O 1
ATOM 628 N N . GLN A 1 82 ? -9.547 4.698 10.783 1.00 94.31 82 GLN A N 1
ATOM 629 C CA . GLN A 1 82 ? -10.681 5.619 10.824 1.00 94.31 82 GLN A CA 1
ATOM 630 C C . GLN A 1 82 ? -11.956 4.850 11.173 1.00 94.31 82 GLN A C 1
ATOM 632 O O . GLN A 1 82 ? -12.594 4.238 10.316 1.00 94.31 82 GLN A O 1
ATOM 637 N N . PHE A 1 83 ? -12.322 4.867 12.451 1.00 90.81 83 PHE A N 1
ATOM 638 C CA . PHE A 1 83 ? -13.562 4.264 12.928 1.00 90.81 83 PHE A CA 1
ATOM 639 C C . PHE A 1 83 ? -14.754 5.120 12.469 1.00 90.81 83 PHE A C 1
ATOM 641 O O . PHE A 1 83 ? -14.790 6.317 12.739 1.00 90.81 83 PHE A O 1
ATOM 648 N N . GLY A 1 84 ? -15.700 4.521 11.737 1.00 84.31 84 GLY A N 1
ATOM 649 C CA . GLY A 1 84 ? -16.889 5.205 11.205 1.00 84.31 84 GLY A CA 1
ATOM 650 C C . GLY A 1 84 ? -16.796 5.670 9.747 1.00 84.31 84 GLY A C 1
ATOM 651 O O . GLY A 1 84 ? -17.780 6.180 9.217 1.00 84.31 84 GLY A O 1
ATOM 652 N N . ALA A 1 85 ? -15.659 5.471 9.074 1.00 83.50 85 ALA A N 1
ATOM 653 C CA . ALA A 1 85 ? -15.590 5.680 7.631 1.00 83.50 85 ALA A CA 1
ATOM 654 C C . ALA A 1 85 ? -16.462 4.642 6.889 1.00 83.50 85 ALA A C 1
ATOM 656 O O . ALA A 1 85 ? -16.492 3.475 7.304 1.00 83.50 85 ALA A O 1
ATOM 657 N N . PRO A 1 86 ? -17.163 5.031 5.806 1.00 73.81 86 PRO A N 1
ATOM 658 C CA . PRO A 1 86 ? -17.872 4.07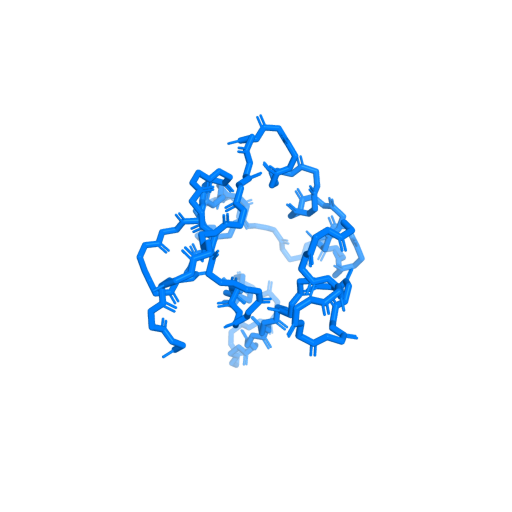5 4.963 1.00 73.81 86 PRO A CA 1
ATOM 659 C C . PRO A 1 86 ? -16.879 3.058 4.386 1.00 73.81 86 PRO A C 1
ATOM 661 O O . PRO A 1 86 ? -15.742 3.412 4.068 1.00 73.81 86 PRO A O 1
ATOM 664 N N . LYS A 1 87 ? -17.309 1.793 4.319 1.00 60.09 87 LYS A N 1
ATOM 665 C CA . LYS A 1 87 ? -16.527 0.702 3.722 1.00 60.09 87 LYS A CA 1
ATOM 666 C C . LYS A 1 87 ? -16.347 0.903 2.223 1.00 60.09 87 LYS A C 1
ATOM 668 O O . LYS A 1 87 ? -17.323 1.346 1.581 1.00 60.09 87 LYS A O 1
#

Radius of gyration: 13.72 Å; chains: 1; bounding box: 33×19×37 Å

Organism: Helobdella robusta (NCBI:txid6412)